Protein AF-A0A327RJ60-F1 (afdb_monomer_lite)

Secondary structure (DSSP, 8-state):
-PPPTT---HHHHHHHHHHHHHHHHHHHHHHHHHHHHHHHHHHHHHH--

Foldseek 3Di:
DPDPPPDDPVVVVVVVVVVVVVVVVVVVVVVVVVVVVVVVVVVVVVVVD

pLDDT: mean 88.79, std 11.7, range [54.47, 97.88]

Organism: NCBI:txid639310

Sequence (49 aa):
MPKPKGQKNTKNKAKHSKLMARKINKKKKEAALRKEKLKAIIDRKNQEQ

Structure (mmCIF, N/CA/C/O backbone):
data_AF-A0A327RJ60-F1
#
_entry.id   AF-A0A327RJ60-F1
#
loop_
_atom_site.group_PDB
_atom_site.id
_atom_site.type_symbol
_atom_site.label_atom_id
_atom_site.label_alt_id
_atom_site.label_comp_id
_atom_site.label_asym_id
_atom_site.label_entity_id
_atom_site.label_seq_id
_atom_site.pdbx_PDB_ins_code
_atom_site.Cartn_x
_atom_site.Cartn_y
_atom_site.Cartn_z
_atom_site.occupancy
_atom_site.B_iso_or_equiv
_atom_site.auth_seq_id
_atom_site.auth_comp_id
_atom_site.auth_asym_id
_atom_site.auth_atom_id
_atom_site.pdbx_PDB_model_num
ATOM 1 N N . MET A 1 1 ? 21.477 -18.773 -27.444 1.00 62.34 1 MET A N 1
ATOM 2 C CA . MET A 1 1 ? 22.220 -17.596 -27.950 1.00 62.34 1 MET A CA 1
ATOM 3 C C . MET A 1 1 ? 22.349 -16.564 -26.834 1.00 62.34 1 MET A C 1
ATOM 5 O O . MET A 1 1 ? 21.321 -16.193 -26.270 1.00 62.34 1 MET A O 1
ATOM 9 N N . PRO A 1 2 ? 23.566 -16.125 -26.473 1.00 73.25 2 PRO A N 1
ATOM 10 C CA . PRO A 1 2 ? 23.746 -15.012 -25.547 1.00 73.25 2 PRO A CA 1
ATOM 11 C C . PRO A 1 2 ? 23.161 -13.736 -26.163 1.00 73.25 2 PRO A C 1
ATOM 13 O O . PRO A 1 2 ? 23.200 -13.561 -27.381 1.00 73.25 2 PRO A O 1
ATOM 16 N N . LYS A 1 3 ? 22.586 -12.851 -25.340 1.00 71.62 3 LYS A N 1
ATOM 17 C CA . LYS A 1 3 ? 22.064 -11.573 -25.843 1.00 71.62 3 LYS A CA 1
ATOM 18 C C . LYS A 1 3 ? 23.195 -10.785 -26.514 1.00 71.62 3 LYS A C 1
ATOM 20 O O . LYS A 1 3 ? 24.263 -10.675 -25.908 1.00 71.62 3 LYS A O 1
ATOM 25 N N . PRO A 1 4 ? 22.968 -10.212 -27.709 1.00 74.75 4 PRO A N 1
ATOM 26 C CA . P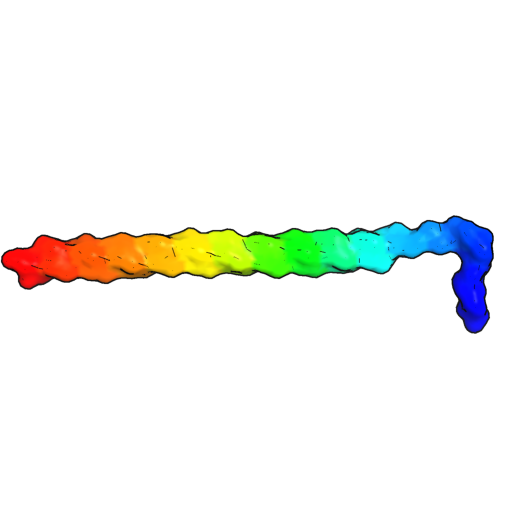RO A 1 4 ? 23.975 -9.406 -28.380 1.00 74.75 4 PRO A CA 1
ATOM 27 C C . PRO A 1 4 ? 24.430 -8.255 -27.476 1.00 74.75 4 PRO A C 1
ATOM 29 O O . PRO A 1 4 ? 23.623 -7.616 -26.788 1.00 74.75 4 PRO A O 1
ATOM 32 N N . LYS A 1 5 ? 25.746 -8.019 -27.456 1.00 62.81 5 LYS A N 1
ATOM 33 C CA . LYS A 1 5 ? 26.396 -6.975 -26.655 1.00 62.81 5 LYS A CA 1
ATOM 34 C C . LYS A 1 5 ? 25.750 -5.625 -27.002 1.00 62.81 5 LYS A C 1
ATOM 36 O O . LYS A 1 5 ? 25.794 -5.199 -28.148 1.00 62.81 5 LYS A O 1
ATOM 41 N N . GLY A 1 6 ? 25.090 -4.992 -26.027 1.00 69.25 6 GLY A N 1
ATOM 42 C CA . GLY A 1 6 ? 24.392 -3.705 -26.202 1.00 69.25 6 GLY A CA 1
ATOM 43 C C . GLY A 1 6 ? 22.858 -3.760 -26.206 1.00 69.25 6 GLY A C 1
ATOM 44 O O . GLY A 1 6 ? 22.213 -2.712 -26.128 1.00 69.25 6 GLY A O 1
ATOM 45 N N . GLN A 1 7 ? 22.235 -4.946 -26.216 1.00 73.31 7 GLN A N 1
ATOM 46 C CA . GLN A 1 7 ? 20.773 -5.039 -26.164 1.00 73.31 7 GLN A CA 1
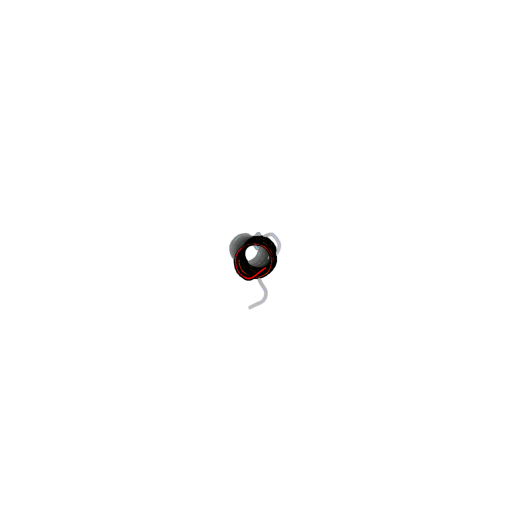ATOM 47 C C . GLN A 1 7 ? 20.245 -4.637 -24.773 1.00 73.31 7 GLN A C 1
ATOM 49 O O . GLN A 1 7 ? 20.430 -5.338 -23.774 1.00 73.31 7 GLN A O 1
ATOM 54 N N . LYS A 1 8 ? 19.582 -3.476 -24.686 1.00 69.38 8 LYS A N 1
ATOM 55 C CA . LYS A 1 8 ? 19.087 -2.929 -23.413 1.00 69.38 8 LYS A CA 1
ATOM 56 C C . LYS A 1 8 ? 18.011 -3.849 -22.809 1.00 69.38 8 LYS A C 1
ATOM 58 O O . LYS A 1 8 ? 17.016 -4.172 -23.449 1.00 69.38 8 LYS A O 1
ATOM 63 N N . ASN A 1 9 ? 18.154 -4.212 -21.529 1.00 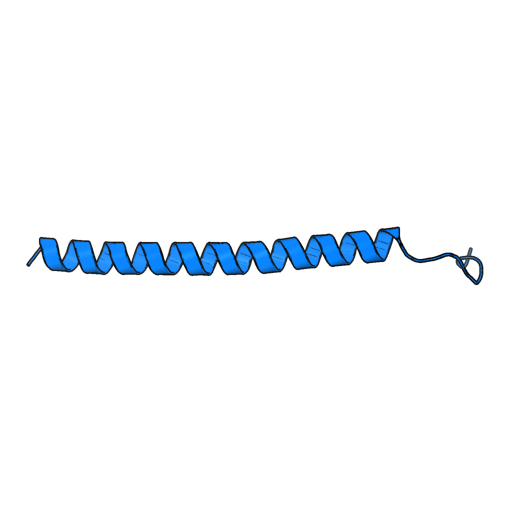73.62 9 ASN A N 1
ATOM 64 C CA . ASN A 1 9 ? 17.197 -5.037 -20.762 1.00 73.62 9 ASN A CA 1
ATOM 65 C C . ASN A 1 9 ? 15.888 -4.291 -20.381 1.00 73.62 9 ASN A C 1
ATOM 67 O O . ASN A 1 9 ? 15.349 -4.476 -19.288 1.00 73.62 9 ASN A O 1
ATOM 71 N N . THR A 1 10 ? 15.358 -3.436 -21.257 1.00 80.62 10 THR A N 1
ATOM 72 C CA . THR A 1 10 ? 14.207 -2.542 -21.006 1.00 80.62 10 THR A CA 1
ATOM 73 C C . THR A 1 10 ? 12.970 -3.288 -20.508 1.00 80.62 10 THR A C 1
ATOM 75 O O . THR A 1 10 ? 12.379 -2.896 -19.504 1.00 80.62 10 THR A O 1
ATOM 78 N N . LYS A 1 11 ? 12.633 -4.424 -21.133 1.00 83.81 11 LYS A N 1
ATOM 79 C CA . LYS A 1 11 ? 11.498 -5.273 -20.731 1.00 83.81 11 LYS A CA 1
ATOM 80 C C . LYS A 1 11 ? 11.642 -5.797 -19.297 1.00 83.81 11 LYS A C 1
ATOM 82 O O . LYS A 1 11 ? 10.677 -5.787 -18.539 1.00 83.81 11 LYS A O 1
ATOM 87 N N . ASN A 1 12 ? 12.842 -6.220 -18.898 1.00 84.62 12 ASN A N 1
ATOM 88 C CA . ASN A 1 12 ? 13.081 -6.741 -17.549 1.00 84.62 12 ASN A CA 1
ATOM 89 C C . ASN A 1 12 ? 13.098 -5.621 -16.503 1.00 84.62 12 ASN A C 1
ATOM 91 O O . ASN A 1 12 ? 12.517 -5.789 -15.432 1.00 84.62 12 ASN A O 1
ATOM 95 N N . LYS A 1 13 ? 13.673 -4.457 -16.833 1.00 87.25 13 LYS A N 1
ATOM 96 C CA . LYS A 1 13 ? 13.599 -3.263 -15.976 1.00 87.25 13 LYS A CA 1
ATOM 97 C C . LYS A 1 13 ? 12.148 -2.830 -15.750 1.00 87.25 1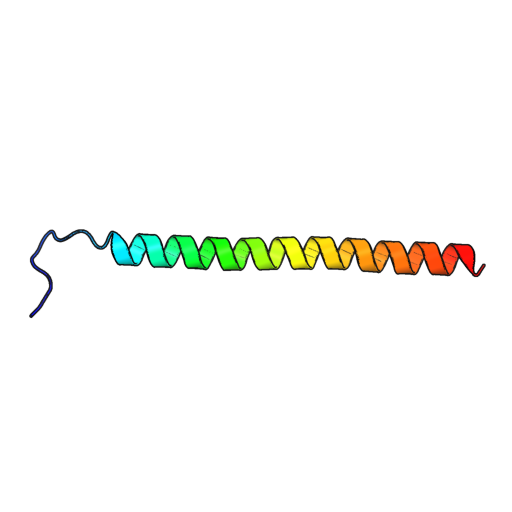3 LYS A C 1
ATOM 99 O O . LYS A 1 13 ? 11.755 -2.612 -14.610 1.00 87.25 13 LYS A O 1
ATOM 104 N N . ALA A 1 14 ? 11.325 -2.810 -16.801 1.00 91.94 14 ALA A N 1
ATOM 105 C CA . ALA A 1 14 ? 9.902 -2.488 -16.691 1.00 91.94 14 ALA A CA 1
ATOM 106 C C . ALA A 1 14 ? 9.144 -3.488 -15.798 1.00 91.94 14 ALA A C 1
ATOM 108 O O . ALA A 1 14 ? 8.362 -3.082 -14.937 1.00 91.94 14 ALA A O 1
ATOM 109 N N . LYS A 1 15 ? 9.412 -4.796 -15.944 1.00 94.19 15 LYS A N 1
ATOM 110 C CA . LYS A 1 15 ? 8.840 -5.838 -15.069 1.00 94.19 15 LYS A CA 1
ATOM 111 C C . LYS A 1 15 ? 9.224 -5.623 -13.604 1.00 94.19 15 LYS A C 1
ATOM 113 O O . LYS A 1 15 ? 8.353 -5.702 -12.739 1.00 94.19 15 LYS A O 1
ATOM 118 N N . HIS A 1 16 ? 10.492 -5.316 -13.333 1.00 94.94 16 HIS A N 1
ATOM 119 C CA . HIS A 1 16 ? 10.976 -5.054 -11.980 1.00 94.94 16 HIS A CA 1
ATOM 120 C C . HIS A 1 16 ? 10.308 -3.818 -11.364 1.00 94.94 16 HIS A C 1
ATOM 122 O O . HIS A 1 16 ? 9.732 -3.912 -10.282 1.00 94.94 16 HIS A O 1
ATOM 128 N N . SER A 1 17 ? 10.300 -2.686 -12.074 1.00 95.62 17 SER A N 1
ATOM 129 C CA . SER A 1 17 ? 9.645 -1.462 -11.598 1.00 95.62 17 SER A CA 1
ATOM 130 C C . SER A 1 17 ? 8.156 -1.689 -11.322 1.00 95.62 17 SER A C 1
ATOM 132 O O . SER A 1 17 ? 7.651 -1.282 -10.276 1.00 95.62 17 SER A O 1
ATOM 134 N N . LYS A 1 18 ? 7.460 -2.429 -12.197 1.00 96.88 18 LYS A N 1
ATOM 135 C CA . LYS A 1 18 ? 6.052 -2.809 -12.000 1.00 96.88 18 LYS A CA 1
ATOM 136 C C . LYS A 1 18 ? 5.852 -3.685 -10.759 1.00 96.88 18 LYS A C 1
ATOM 138 O O . LYS A 1 18 ? 4.894 -3.480 -10.015 1.00 96.88 18 LYS A O 1
ATOM 143 N N . LEU A 1 19 ? 6.738 -4.653 -10.518 1.00 97.12 19 LEU A N 1
ATOM 144 C CA . LEU A 1 19 ? 6.689 -5.508 -9.330 1.00 97.12 19 LEU A CA 1
ATOM 145 C C . LEU A 1 19 ? 6.903 -4.698 -8.044 1.00 97.12 19 LEU A C 1
ATOM 147 O O . LEU A 1 19 ? 6.155 -4.873 -7.083 1.00 97.12 19 LEU A O 1
ATOM 151 N N . MET A 1 20 ? 7.882 -3.793 -8.034 1.00 97.75 20 MET A N 1
ATOM 152 C CA . MET A 1 20 ? 8.161 -2.937 -6.879 1.00 97.75 20 MET A CA 1
ATOM 153 C C . MET A 1 20 ? 6.997 -1.994 -6.583 1.00 97.75 20 MET A C 1
ATOM 155 O O . MET A 1 20 ? 6.557 -1.921 -5.438 1.00 97.75 20 MET A O 1
ATOM 159 N N . ALA A 1 21 ? 6.417 -1.367 -7.611 1.00 97.88 21 ALA A N 1
ATOM 160 C CA . ALA A 1 21 ? 5.225 -0.536 -7.457 1.00 97.88 21 ALA A CA 1
ATOM 161 C C . ALA A 1 21 ? 4.057 -1.320 -6.832 1.00 97.88 21 ALA A C 1
ATOM 163 O O . ALA A 1 21 ? 3.431 -0.849 -5.884 1.00 97.88 21 ALA A O 1
ATOM 164 N N . ARG A 1 22 ? 3.806 -2.557 -7.287 1.00 97.69 22 ARG A N 1
ATOM 165 C CA . ARG A 1 22 ? 2.780 -3.438 -6.695 1.00 97.69 22 ARG A CA 1
ATOM 166 C C . ARG A 1 22 ? 3.044 -3.722 -5.214 1.00 97.69 22 ARG A C 1
ATOM 168 O O . ARG A 1 22 ? 2.123 -3.612 -4.408 1.00 97.69 22 ARG A O 1
ATOM 175 N N . LYS A 1 23 ? 4.287 -4.054 -4.849 1.00 97.88 23 LYS A N 1
ATOM 176 C CA . LYS A 1 23 ? 4.679 -4.330 -3.454 1.00 97.88 23 LYS A CA 1
ATOM 177 C C . LYS A 1 23 ? 4.506 -3.102 -2.558 1.00 97.88 23 LYS A C 1
ATOM 179 O O . LYS A 1 23 ? 3.943 -3.215 -1.473 1.00 97.88 23 LYS A O 1
ATOM 184 N N . ILE A 1 24 ? 4.953 -1.937 -3.022 1.00 97.75 24 ILE A N 1
ATOM 185 C CA . ILE A 1 24 ? 4.834 -0.671 -2.287 1.00 97.75 24 ILE A CA 1
ATOM 186 C C . ILE A 1 24 ? 3.359 -0.313 -2.086 1.00 97.75 24 ILE A C 1
ATOM 188 O O . ILE A 1 24 ? 2.943 -0.017 -0.968 1.00 97.75 24 ILE A O 1
ATOM 192 N N . ASN A 1 25 ? 2.550 -0.403 -3.143 1.00 97.69 25 ASN A N 1
ATOM 193 C CA . ASN A 1 25 ? 1.127 -0.083 -3.070 1.00 97.69 25 ASN A CA 1
ATOM 194 C C . ASN A 1 25 ? 0.370 -1.033 -2.136 1.00 97.69 25 ASN A C 1
ATOM 196 O O . ASN A 1 25 ? -0.491 -0.578 -1.389 1.00 97.69 25 ASN A O 1
ATOM 200 N N . LYS A 1 26 ? 0.715 -2.329 -2.124 1.00 97.88 26 LYS A N 1
ATOM 201 C CA . LYS A 1 26 ? 0.150 -3.295 -1.171 1.00 97.88 26 LYS A CA 1
ATOM 202 C C . LYS A 1 26 ? 0.438 -2.883 0.276 1.00 97.88 26 LYS A C 1
ATOM 204 O O . LYS A 1 26 ? -0.503 -2.729 1.046 1.00 97.88 26 LYS A O 1
ATOM 209 N N . LYS A 1 27 ? 1.703 -2.601 0.612 1.00 97.50 27 LYS A N 1
ATOM 210 C CA . LYS A 1 27 ? 2.091 -2.160 1.964 1.00 97.50 27 LYS A CA 1
ATOM 211 C C . LYS A 1 27 ? 1.360 -0.885 2.399 1.00 97.50 27 LYS A C 1
ATOM 213 O O . LYS A 1 27 ? 0.887 -0.805 3.526 1.00 97.50 27 LYS A O 1
ATOM 218 N N . LYS A 1 28 ? 1.232 0.099 1.501 1.00 97.06 28 LYS A N 1
ATOM 219 C CA . LYS A 1 28 ? 0.496 1.345 1.781 1.00 97.06 28 LYS A CA 1
ATOM 220 C C . LYS A 1 28 ? -0.984 1.084 2.076 1.00 97.06 28 LYS A C 1
ATOM 222 O O . LYS A 1 28 ? -1.505 1.619 3.049 1.00 97.06 28 LYS A O 1
ATOM 227 N N . LYS A 1 29 ? -1.641 0.239 1.272 1.00 97.19 29 LYS A N 1
ATOM 228 C CA . LYS A 1 29 ? -3.047 -0.145 1.483 1.00 97.19 29 LYS A CA 1
ATOM 229 C C . LYS A 1 29 ? -3.245 -0.873 2.811 1.00 97.19 29 LYS A C 1
ATOM 231 O O . LYS A 1 29 ? -4.165 -0.544 3.545 1.00 97.19 29 LYS A O 1
ATOM 236 N N . GLU A 1 30 ? -2.370 -1.819 3.140 1.00 96.94 30 GLU A N 1
ATOM 237 C CA . GLU A 1 30 ? -2.433 -2.557 4.408 1.00 96.94 30 GLU A CA 1
ATOM 238 C C . GLU A 1 30 ? -2.265 -1.632 5.620 1.00 96.94 30 GLU A C 1
ATOM 240 O O . GLU A 1 30 ? -3.008 -1.759 6.592 1.00 96.94 30 GLU A O 1
ATOM 245 N N . ALA A 1 31 ? -1.341 -0.668 5.553 1.00 96.94 31 ALA A N 1
ATOM 246 C CA . ALA A 1 31 ? -1.146 0.316 6.614 1.00 96.94 31 ALA A CA 1
ATOM 247 C C . ALA A 1 31 ? -2.377 1.221 6.809 1.00 96.94 31 ALA A C 1
ATOM 249 O O . ALA A 1 31 ? -2.799 1.435 7.946 1.00 96.94 31 ALA A O 1
ATOM 250 N N . ALA A 1 32 ? -2.975 1.708 5.715 1.00 96.31 32 ALA A N 1
ATOM 251 C CA . ALA A 1 32 ? -4.195 2.515 5.762 1.00 96.31 32 ALA A CA 1
ATOM 252 C C . ALA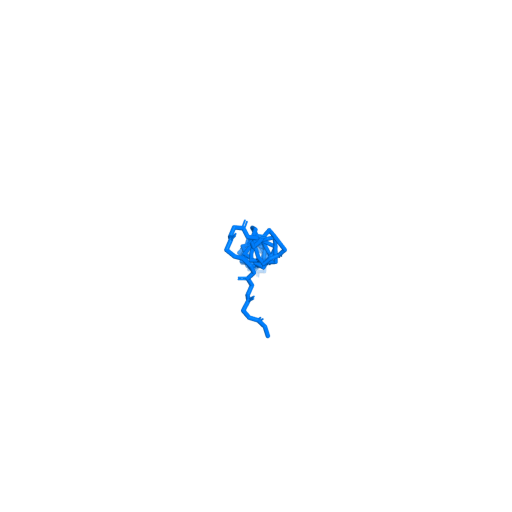 A 1 32 ? -5.373 1.727 6.360 1.00 96.31 32 ALA A C 1
ATOM 254 O O . ALA A 1 32 ? -5.954 2.158 7.354 1.00 96.31 32 ALA A O 1
ATOM 255 N N . LEU A 1 33 ? -5.631 0.519 5.845 1.00 97.06 33 LEU A N 1
ATOM 256 C CA . LEU A 1 33 ? -6.689 -0.365 6.345 1.00 97.06 33 LEU A CA 1
ATOM 257 C C . LEU A 1 33 ? -6.501 -0.715 7.823 1.00 97.06 33 LEU A C 1
ATOM 259 O O . LEU A 1 33 ? -7.467 -0.785 8.578 1.00 97.06 33 LEU A O 1
ATOM 263 N N . ARG A 1 34 ? -5.258 -0.945 8.266 1.00 96.81 34 ARG A N 1
ATOM 264 C CA . ARG A 1 34 ? -4.973 -1.213 9.679 1.00 96.81 34 ARG A CA 1
ATOM 265 C C . ARG A 1 34 ? -5.305 -0.003 10.549 1.00 96.81 34 ARG A C 1
ATOM 267 O O . ARG A 1 34 ? -5.919 -0.180 11.595 1.00 96.81 34 ARG A O 1
ATOM 274 N N . LYS A 1 35 ? -4.921 1.204 10.125 1.00 96.88 35 LYS A N 1
ATOM 275 C CA . LYS A 1 35 ? -5.232 2.444 10.849 1.00 96.88 35 LYS A CA 1
ATOM 276 C C . LYS A 1 35 ? -6.744 2.655 10.967 1.00 96.88 35 LYS A C 1
ATOM 278 O O . LYS A 1 35 ? -7.221 2.953 12.056 1.00 96.88 35 LYS A O 1
ATOM 283 N N . GLU A 1 36 ? -7.484 2.452 9.880 1.00 96.12 36 GLU A N 1
ATOM 284 C CA . GLU A 1 36 ? -8.950 2.553 9.861 1.00 96.12 36 GLU A CA 1
ATOM 285 C C . GLU A 1 36 ? -9.606 1.542 10.805 1.00 96.12 36 GLU A C 1
ATOM 287 O O . GLU A 1 36 ? -10.441 1.921 11.621 1.00 96.12 36 GLU A O 1
ATOM 292 N N . LYS A 1 37 ? -9.173 0.275 10.766 1.00 96.88 37 LYS A N 1
ATOM 293 C CA . LYS A 1 37 ? -9.674 -0.766 11.676 1.00 96.88 37 LYS A CA 1
ATOM 294 C C . LYS A 1 37 ? -9.420 -0.429 13.141 1.00 96.88 37 LYS A C 1
ATOM 296 O O . LYS A 1 37 ? -10.315 -0.585 13.961 1.00 96.88 37 LYS A O 1
ATOM 301 N N . LEU A 1 38 ? -8.215 0.035 13.474 1.00 96.50 38 LEU A N 1
ATOM 302 C CA . LEU A 1 38 ? -7.880 0.425 14.845 1.00 96.50 38 LEU A CA 1
ATOM 303 C C . LEU A 1 38 ? -8.733 1.602 15.317 1.00 96.50 38 LEU A C 1
ATOM 305 O O . LEU A 1 38 ? -9.227 1.572 16.439 1.00 96.50 38 LEU A O 1
ATOM 309 N N . LYS A 1 39 ? -8.947 2.600 14.451 1.00 96.06 39 LYS A N 1
ATOM 310 C CA . LYS A 1 39 ? -9.833 3.724 14.754 1.00 96.06 39 LYS A CA 1
ATOM 311 C C . LYS A 1 39 ? -11.261 3.241 15.027 1.00 96.06 39 LYS A C 1
ATOM 313 O O . LYS A 1 39 ? -11.806 3.566 16.070 1.00 96.06 39 LYS A O 1
ATOM 318 N N . ALA A 1 40 ? -11.815 2.393 14.160 1.00 95.69 40 ALA A N 1
ATOM 319 C CA . ALA A 1 40 ? -13.163 1.850 14.332 1.00 95.69 40 ALA A CA 1
ATOM 320 C C . ALA A 1 40 ? -13.328 1.045 15.635 1.00 95.69 40 ALA A C 1
ATOM 322 O O . ALA A 1 40 ? -14.371 1.121 16.274 1.00 95.69 40 ALA A O 1
ATOM 323 N N . ILE A 1 41 ? -12.301 0.293 16.049 1.00 95.38 41 ILE A N 1
ATOM 324 C CA . ILE A 1 41 ? -12.310 -0.440 17.324 1.00 95.38 41 ILE A CA 1
ATOM 325 C C . ILE A 1 41 ? -12.349 0.524 18.516 1.00 95.38 41 ILE A C 1
ATOM 327 O O . ILE A 1 41 ? -13.106 0.296 19.456 1.00 95.38 41 ILE A O 1
ATOM 331 N N . ILE A 1 42 ? -11.545 1.591 18.485 1.00 95.12 42 ILE A N 1
ATOM 332 C CA . ILE A 1 42 ? -11.522 2.604 19.550 1.00 95.12 42 ILE A CA 1
ATOM 333 C C . ILE A 1 42 ? -12.862 3.340 19.612 1.00 95.12 42 ILE A C 1
ATOM 335 O O . ILE A 1 42 ? -13.434 3.459 20.691 1.00 95.12 42 ILE A O 1
ATOM 339 N N . ASP A 1 43 ? -13.378 3.777 18.464 1.00 95.00 43 ASP A N 1
ATOM 340 C CA . ASP A 1 43 ? -14.654 4.487 18.378 1.00 95.00 43 ASP A CA 1
ATOM 341 C C . ASP A 1 43 ? -15.796 3.611 18.914 1.00 95.00 43 ASP A C 1
ATOM 343 O O . ASP A 1 43 ? -16.580 4.065 19.742 1.00 95.00 43 ASP A O 1
ATOM 347 N N . ARG A 1 44 ? -15.832 2.324 18.536 1.00 93.75 44 ARG A N 1
ATOM 348 C CA . ARG A 1 44 ? -16.803 1.358 19.066 1.00 93.75 44 ARG A CA 1
ATOM 349 C C . ARG A 1 44 ? -16.687 1.197 20.581 1.00 93.75 44 ARG A C 1
ATOM 351 O O . ARG A 1 44 ? -17.698 1.235 21.270 1.00 93.75 44 ARG A O 1
ATOM 358 N N . LYS A 1 45 ? -15.467 1.049 21.107 1.00 93.19 45 LYS A N 1
ATOM 359 C CA . LYS A 1 45 ? -15.238 0.933 22.554 1.00 93.19 45 LYS A CA 1
ATOM 360 C C . LYS A 1 45 ? -15.722 2.176 23.309 1.00 93.19 45 LYS A C 1
ATOM 362 O O . LYS A 1 45 ? -16.270 2.038 24.393 1.00 93.19 45 LYS A O 1
ATOM 367 N N . ASN A 1 46 ? -15.523 3.366 22.744 1.00 89.44 46 ASN A N 1
ATOM 368 C CA . ASN A 1 46 ? -15.968 4.624 23.345 1.00 89.44 46 ASN A CA 1
ATOM 369 C C . ASN A 1 46 ? -17.489 4.835 23.245 1.00 89.44 46 ASN A C 1
ATOM 371 O O . ASN A 1 46 ? -18.019 5.631 24.003 1.00 89.44 46 ASN A O 1
ATOM 375 N N . GLN A 1 47 ? -18.172 4.175 22.303 1.00 83.31 47 GLN A N 1
ATOM 376 C CA . GLN A 1 47 ? -19.636 4.197 22.177 1.00 83.31 47 GLN A 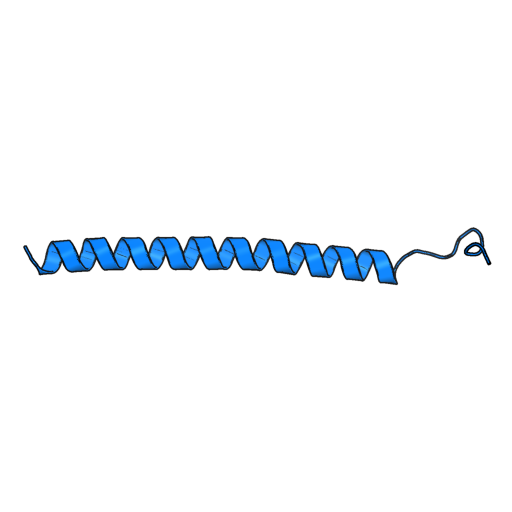CA 1
ATOM 377 C C . GLN A 1 47 ? -20.336 3.160 23.068 1.00 83.31 47 GLN A C 1
ATOM 379 O O . GLN A 1 47 ? -21.509 3.327 23.383 1.00 83.31 47 GLN A O 1
ATOM 384 N N . GLU A 1 48 ? -19.646 2.073 23.425 1.00 75.50 48 GLU A N 1
ATOM 385 C CA . GLU A 1 48 ? -20.140 1.034 24.344 1.00 75.50 48 GLU A CA 1
ATOM 386 C C . GLU A 1 48 ? -19.874 1.369 25.835 1.00 75.50 48 GLU A C 1
ATOM 388 O O . GLU A 1 48 ? -20.303 0.611 26.705 1.00 75.50 48 GLU A O 1
ATOM 393 N N . GLN A 1 49 ? -19.171 2.471 26.134 1.00 54.47 49 GLN A N 1
ATOM 394 C CA . GLN A 1 49 ? -18.950 3.039 27.479 1.00 54.47 49 GLN A CA 1
ATOM 395 C C . GLN A 1 49 ? -19.926 4.187 27.739 1.00 54.47 49 GLN A C 1
ATOM 397 O O . GLN A 1 49 ? -20.438 4.255 28.877 1.00 54.47 49 GLN A O 1
#

Radius of gyration: 21.92 Å; chains: 1; bounding box: 46×22×56 Å